Protein AF-A0A7I9VXD9-F1 (afdb_monomer)

Secondary structure (DSSP, 8-state):
-EEETTGGG--HHHHHHHHHHH---SSS--S--EEE---HHHHHHHTSGGGHHHHTT---------

Radius of gyration: 12.07 Å; Cα contacts (8 Å, |Δi|>4): 58; chains: 1; bounding box: 30×28×25 Å

Organism: Mycolicibacterium agri (NCBI:txid36811)

pLDDT: mean 86.41, std 13.27, range [46.59, 97.12]

Nearest PDB structures (foldseek):
  7cnq-assembly4_D  TM=4.275E-01  e=1.685E+00  Agrobacterium tumefaciens
  6aek-assembly1_A  TM=3.512E-01  e=7.161E+00  Mus musculus

Sequence (66 aa):
MLVVDEAHLLDNQQLEAIRLLTNHDMDSGSPFAVILIGQPSLRHRLRLGVLAALDQRIAVATRLPE

InterPro domains:
  IPR049945 ORC1/DEAH AAA+ ATPase domain [PF13401] (1-46)
  IPR052026 ExeA/AAA ATPase DNA-binding & secretion [PTHR35894] (2-65)

Foldseek 3Di:
DAEDAQLLPDDLVRLVVVLVLQPDDDDDHRPDDYHYHHDPSNVVVCPPPSNVSVVVVPPDDDDDDD

Solvent-accessible surface area (backbone atoms only — not comparable to full-atom values): 4253 Å² total; per-residue (Å²): 107,48,75,37,73,56,45,50,74,54,53,72,68,59,52,49,51,52,38,58,76,56,64,56,87,74,101,54,75,57,91,49,57,77,45,82,37,61,54,77,65,35,64,58,54,39,70,35,79,94,32,42,79,45,47,75,65,59,87,76,88,84,79,82,83,133

Structure (mmCIF, N/CA/C/O backbone):
data_AF-A0A7I9VXD9-F1
#
_entry.id   AF-A0A7I9VXD9-F1
#
loop_
_atom_site.group_PDB
_atom_site.id
_atom_site.type_symbol
_atom_site.label_atom_id
_atom_site.label_alt_id
_atom_site.label_comp_id
_atom_site.label_asym_id
_atom_site.label_entity_id
_atom_site.label_seq_id
_atom_site.pdbx_PDB_ins_code
_atom_site.Cartn_x
_atom_site.Cartn_y
_atom_site.Cartn_z
_atom_site.occupancy
_atom_site.B_iso_or_equiv
_atom_site.auth_seq_id
_atom_site.auth_comp_id
_atom_site.auth_asym_id
_atom_site.auth_atom_id
_atom_site.pdbx_PDB_model_num
ATOM 1 N N . MET A 1 1 ? 2.499 6.182 -13.406 1.00 84.12 1 MET A N 1
ATOM 2 C CA . MET A 1 1 ? 2.041 6.497 -12.035 1.00 84.12 1 MET A CA 1
ATOM 3 C C . MET A 1 1 ? 0.694 5.832 -11.836 1.00 84.12 1 MET A C 1
ATOM 5 O O . MET A 1 1 ? -0.152 5.988 -12.706 1.00 84.12 1 MET A O 1
ATOM 9 N N . LEU A 1 2 ? 0.519 5.077 -10.754 1.00 87.50 2 LEU A N 1
ATOM 10 C CA . LEU A 1 2 ? -0.741 4.440 -10.372 1.00 87.50 2 LEU A CA 1
ATOM 11 C C . LEU A 1 2 ? -1.254 5.113 -9.099 1.00 87.50 2 LEU A C 1
ATOM 13 O O . LEU A 1 2 ? -0.529 5.191 -8.109 1.00 87.50 2 LEU A O 1
ATOM 17 N N . VAL A 1 3 ? -2.492 5.592 -9.126 1.00 94.00 3 VAL A N 1
ATOM 18 C CA . VAL A 1 3 ? -3.170 6.132 -7.946 1.00 94.00 3 VAL A CA 1
ATOM 19 C C . VAL A 1 3 ? -4.343 5.219 -7.644 1.00 94.00 3 VAL A C 1
ATOM 21 O O . VAL A 1 3 ? -5.172 4.973 -8.517 1.00 94.00 3 VAL A O 1
ATOM 24 N N . VAL A 1 4 ? -4.379 4.695 -6.425 1.00 95.00 4 VAL A N 1
ATOM 25 C CA . VAL A 1 4 ? -5.480 3.874 -5.933 1.00 95.00 4 VAL A CA 1
ATOM 26 C C . VAL A 1 4 ? -6.231 4.698 -4.908 1.00 95.00 4 VAL A C 1
ATOM 28 O O . VAL A 1 4 ? -5.745 4.898 -3.792 1.00 95.00 4 VAL A O 1
ATOM 31 N N . ASP A 1 5 ? -7.396 5.183 -5.314 1.00 95.69 5 ASP A N 1
ATOM 32 C CA . ASP A 1 5 ? -8.346 5.781 -4.390 1.00 95.69 5 ASP A CA 1
ATOM 33 C C . ASP A 1 5 ? -9.106 4.693 -3.628 1.00 95.69 5 ASP A C 1
ATOM 35 O O . ASP A 1 5 ? -9.227 3.556 -4.092 1.00 95.69 5 ASP A O 1
ATOM 39 N N . GLU A 1 6 ? -9.562 5.030 -2.430 1.00 96.81 6 GLU A N 1
ATOM 40 C CA . GLU A 1 6 ? -10.227 4.112 -1.508 1.00 96.81 6 GLU A CA 1
ATOM 41 C C . GLU A 1 6 ? -9.497 2.776 -1.310 1.00 96.81 6 GLU A C 1
ATOM 43 O O . GLU A 1 6 ? -10.102 1.722 -1.110 1.00 96.81 6 GLU A O 1
ATOM 48 N N . ALA A 1 7 ? -8.162 2.811 -1.269 1.00 96.88 7 ALA A N 1
ATOM 49 C CA . ALA A 1 7 ? -7.307 1.636 -1.110 1.00 96.88 7 ALA A CA 1
ATOM 50 C C . ALA A 1 7 ? -7.592 0.852 0.186 1.00 96.88 7 ALA A C 1
ATOM 52 O O . ALA A 1 7 ? -7.221 -0.315 0.309 1.00 96.88 7 ALA A O 1
ATOM 53 N N . HIS A 1 8 ? -8.292 1.463 1.147 1.00 95.94 8 HIS A N 1
ATOM 54 C CA . HIS A 1 8 ? -8.813 0.806 2.341 1.00 95.94 8 HIS A CA 1
ATOM 55 C C . HIS A 1 8 ? -9.848 -0.304 2.035 1.00 95.94 8 HIS A C 1
ATOM 57 O O . HIS A 1 8 ? -10.014 -1.212 2.848 1.00 95.94 8 HIS A O 1
ATOM 63 N N . LEU A 1 9 ? -10.465 -0.311 0.850 1.00 97.12 9 LEU A N 1
ATOM 64 C CA . LEU A 1 9 ? -11.389 -1.357 0.395 1.00 97.12 9 LEU A CA 1
ATOM 65 C C . LEU A 1 9 ? -10.688 -2.589 -0.192 1.00 97.12 9 LEU A C 1
ATOM 67 O O . LEU A 1 9 ? -11.302 -3.650 -0.262 1.00 97.12 9 LEU A O 1
ATOM 71 N N . LEU A 1 10 ? -9.414 -2.472 -0.585 1.00 95.94 10 LEU A N 1
ATOM 72 C CA . LEU A 1 10 ? -8.664 -3.592 -1.158 1.00 95.94 10 LEU A CA 1
ATOM 73 C C . LEU A 1 10 ? -8.439 -4.705 -0.137 1.00 95.94 10 LEU A C 1
ATOM 75 O O . LEU A 1 10 ? -8.102 -4.426 1.005 1.00 95.94 10 LEU A O 1
ATOM 79 N N . ASP A 1 11 ? -8.538 -5.965 -0.533 1.00 94.94 11 ASP A N 1
ATOM 80 C CA . ASP A 1 11 ? -8.125 -7.070 0.328 1.00 94.94 11 ASP A CA 1
ATOM 81 C C . ASP A 1 11 ? -6.589 -7.248 0.357 1.00 94.94 11 ASP A C 1
ATOM 83 O O . ASP A 1 11 ? -5.822 -6.548 -0.316 1.00 94.94 11 ASP A O 1
ATOM 87 N N . ASN A 1 12 ? -6.113 -8.193 1.173 1.00 93.25 12 ASN A N 1
ATOM 88 C CA . ASN A 1 12 ? -4.679 -8.458 1.310 1.00 93.25 12 ASN A CA 1
ATOM 89 C C . ASN A 1 12 ? -4.046 -8.964 0.004 1.00 93.25 12 ASN A C 1
ATOM 91 O O . ASN A 1 12 ? -2.897 -8.634 -0.275 1.00 93.25 12 ASN A O 1
ATOM 95 N N . GLN A 1 13 ? -4.772 -9.747 -0.798 1.00 93.25 13 GLN A N 1
ATOM 96 C CA . GLN A 1 13 ? -4.260 -10.297 -2.053 1.00 93.25 13 GLN A CA 1
ATOM 97 C C . GLN A 1 13 ? -4.111 -9.194 -3.109 1.00 93.25 13 GLN A C 1
ATOM 99 O O . GLN A 1 13 ? -3.124 -9.156 -3.843 1.00 93.25 13 GLN A O 1
ATOM 104 N N . GLN A 1 14 ? -5.061 -8.262 -3.158 1.00 94.69 14 GLN A N 1
ATOM 105 C CA . GLN A 1 14 ? -5.013 -7.093 -4.027 1.00 94.69 14 GLN A CA 1
ATOM 106 C C . GLN A 1 14 ? -3.873 -6.146 -3.637 1.00 94.69 14 GLN A C 1
ATOM 108 O O . GLN A 1 14 ? -3.152 -5.667 -4.510 1.00 94.69 14 GLN A O 1
ATOM 113 N N . LEU A 1 15 ? -3.659 -5.908 -2.339 1.00 93.94 15 LEU A N 1
ATOM 114 C CA . LEU A 1 15 ? -2.517 -5.121 -1.861 1.00 93.94 15 LEU A CA 1
ATOM 115 C C . LEU A 1 15 ? -1.181 -5.799 -2.197 1.00 93.94 15 LEU A C 1
ATOM 117 O O . LEU A 1 15 ? -0.244 -5.142 -2.645 1.00 93.94 15 LEU A O 1
ATOM 121 N N . GLU A 1 16 ? -1.100 -7.119 -2.074 1.00 90.50 16 GLU A N 1
ATOM 122 C CA . GLU A 1 16 ? 0.096 -7.872 -2.450 1.00 90.50 16 GLU A CA 1
ATOM 123 C C . GLU A 1 16 ? 0.389 -7.796 -3.960 1.00 90.50 16 GLU A C 1
ATOM 125 O O . GLU A 1 16 ? 1.547 -7.688 -4.369 1.00 90.50 16 GLU A O 1
ATOM 130 N N . ALA A 1 17 ? -0.641 -7.745 -4.810 1.00 90.00 17 ALA A N 1
ATOM 131 C CA . ALA A 1 17 ? -0.455 -7.511 -6.242 1.00 90.00 17 ALA A CA 1
ATOM 132 C C . ALA A 1 17 ? 0.211 -6.150 -6.522 1.00 90.00 17 ALA A C 1
ATOM 134 O O . ALA A 1 17 ? 1.062 -6.053 -7.408 1.00 90.00 17 ALA A O 1
ATOM 135 N N . ILE A 1 18 ? -0.091 -5.116 -5.728 1.00 89.75 18 ILE A N 1
ATOM 136 C CA . ILE A 1 18 ? 0.585 -3.811 -5.819 1.00 89.75 18 ILE A CA 1
ATOM 137 C C . ILE A 1 18 ? 2.072 -3.950 -5.492 1.00 89.75 18 ILE A C 1
ATOM 139 O O . ILE A 1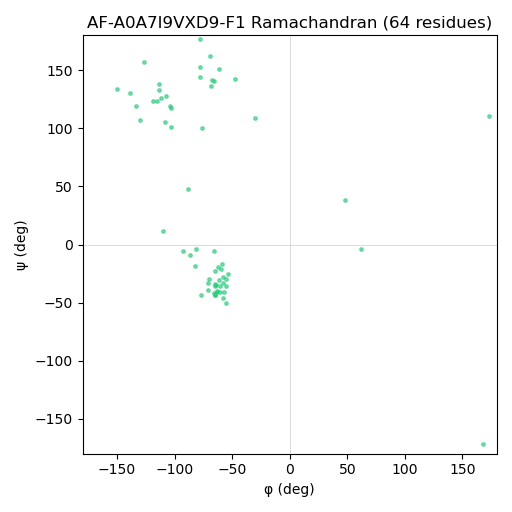 18 ? 2.910 -3.383 -6.197 1.00 89.75 18 ILE A O 1
ATOM 143 N N . ARG A 1 19 ? 2.423 -4.749 -4.475 1.00 86.69 19 ARG A N 1
ATOM 144 C CA . ARG A 1 19 ? 3.826 -5.039 -4.162 1.00 86.69 19 ARG A CA 1
ATOM 145 C C . ARG A 1 19 ? 4.534 -5.597 -5.390 1.00 86.69 19 ARG A C 1
ATOM 147 O O . ARG A 1 19 ? 5.573 -5.062 -5.764 1.00 86.69 19 ARG A O 1
ATOM 154 N N . LEU A 1 20 ? 3.950 -6.607 -6.038 1.00 85.12 20 LEU A N 1
ATOM 155 C CA . LEU A 1 20 ? 4.506 -7.248 -7.234 1.00 85.12 20 LEU A CA 1
ATOM 156 C C . LEU A 1 20 ? 4.676 -6.274 -8.407 1.00 85.12 20 LEU A C 1
ATOM 158 O O . LEU A 1 20 ? 5.720 -6.298 -9.053 1.00 85.12 20 LEU A O 1
ATOM 162 N N . LEU A 1 21 ? 3.712 -5.376 -8.638 1.00 81.25 21 LEU A N 1
ATOM 163 C CA . LEU A 1 21 ? 3.800 -4.342 -9.681 1.00 81.25 21 LEU A CA 1
ATOM 164 C C . LEU A 1 21 ? 4.964 -3.371 -9.466 1.00 81.25 21 LEU A C 1
ATOM 166 O O . LEU A 1 21 ? 5.523 -2.852 -10.428 1.00 81.25 21 LEU A O 1
ATOM 170 N N . THR A 1 22 ? 5.334 -3.125 -8.209 1.00 73.56 22 THR A N 1
ATOM 171 C CA . THR A 1 22 ? 6.489 -2.281 -7.879 1.00 73.56 22 THR A CA 1
ATOM 172 C C . THR A 1 22 ? 7.807 -3.055 -7.845 1.00 73.56 22 THR A C 1
ATOM 174 O O . THR A 1 22 ? 8.853 -2.427 -7.727 1.00 73.56 22 THR A O 1
ATOM 177 N N . ASN A 1 23 ? 7.787 -4.392 -7.929 1.00 69.44 23 ASN A N 1
ATOM 178 C CA . ASN A 1 23 ? 8.913 -5.288 -7.634 1.00 69.44 23 ASN A CA 1
ATOM 179 C C . ASN A 1 23 ? 9.832 -5.557 -8.844 1.00 69.44 23 ASN A C 1
ATOM 181 O O . ASN A 1 23 ? 10.158 -6.709 -9.133 1.00 69.44 23 ASN A O 1
ATOM 185 N N . HIS A 1 24 ? 10.236 -4.505 -9.559 1.00 60.59 24 HIS A N 1
ATOM 186 C CA . HIS A 1 24 ? 11.191 -4.607 -10.665 1.00 60.59 24 HIS A CA 1
ATOM 187 C C . HIS A 1 24 ? 12.575 -4.123 -10.215 1.00 60.59 24 HIS A C 1
ATOM 189 O O . HIS A 1 24 ? 12.816 -2.922 -10.141 1.00 60.59 24 HIS A O 1
ATOM 195 N N . ASP A 1 25 ? 13.467 -5.067 -9.913 1.00 56.34 25 ASP A N 1
ATOM 196 C CA . ASP A 1 25 ? 14.906 -4.818 -9.860 1.00 56.34 25 ASP A CA 1
ATOM 197 C C . ASP A 1 25 ? 15.522 -5.398 -11.132 1.00 56.34 25 ASP A C 1
ATOM 199 O O . ASP A 1 25 ? 15.388 -6.593 -11.381 1.00 56.34 25 ASP A O 1
ATOM 203 N N . MET A 1 26 ? 16.113 -4.531 -11.956 1.00 47.38 26 MET A N 1
ATOM 204 C CA . MET A 1 26 ? 17.447 -4.637 -12.571 1.00 47.38 26 MET A CA 1
ATOM 205 C C . MET A 1 26 ? 17.590 -3.472 -13.579 1.00 47.38 26 MET A C 1
ATOM 207 O O . MET A 1 26 ? 16.893 -3.402 -14.589 1.00 47.38 26 MET A O 1
ATOM 211 N N . ASP A 1 27 ? 18.455 -2.510 -13.246 1.00 46.59 27 ASP A N 1
ATOM 212 C CA . ASP A 1 27 ? 18.996 -1.416 -14.081 1.00 46.59 27 ASP A CA 1
ATOM 213 C C . ASP A 1 27 ? 18.054 -0.359 -14.686 1.00 46.59 27 ASP A C 1
ATOM 215 O O . ASP A 1 27 ? 18.517 0.640 -15.237 1.00 46.59 27 ASP A O 1
ATOM 219 N N . SER A 1 28 ? 16.742 -0.484 -14.520 1.00 51.78 28 SER A N 1
ATOM 220 C CA . SER A 1 28 ? 15.778 0.545 -14.918 1.00 51.78 28 SER A CA 1
ATOM 221 C C . SER A 1 28 ? 14.845 0.819 -13.748 1.00 51.78 28 SER A C 1
ATOM 223 O O . SER A 1 28 ? 14.049 -0.031 -13.362 1.00 51.78 28 SER A O 1
ATOM 225 N N . GLY A 1 29 ? 15.022 1.980 -13.105 1.00 55.53 29 GLY A N 1
ATOM 226 C CA . GLY A 1 29 ? 14.277 2.358 -11.903 1.00 55.53 29 GLY A CA 1
ATOM 227 C C . GLY A 1 29 ? 12.777 2.114 -12.063 1.00 55.53 29 GLY A C 1
ATOM 228 O O . GLY A 1 29 ? 12.249 2.321 -13.155 1.00 55.53 29 GLY A O 1
ATOM 229 N N . SER A 1 30 ? 12.128 1.659 -10.980 1.00 57.25 30 SER A N 1
ATOM 230 C CA . SER A 1 30 ? 10.697 1.320 -10.920 1.00 57.25 30 SER A CA 1
ATOM 231 C C . SER A 1 30 ? 9.887 2.189 -11.890 1.00 57.25 30 SER A C 1
ATOM 233 O O . SER A 1 30 ? 9.746 3.390 -11.638 1.00 57.25 30 SER A O 1
ATOM 235 N N . PRO A 1 31 ? 9.364 1.633 -12.998 1.00 65.00 31 PRO A N 1
ATOM 236 C CA . PRO A 1 31 ? 8.823 2.440 -14.093 1.00 65.00 31 PRO A CA 1
ATOM 237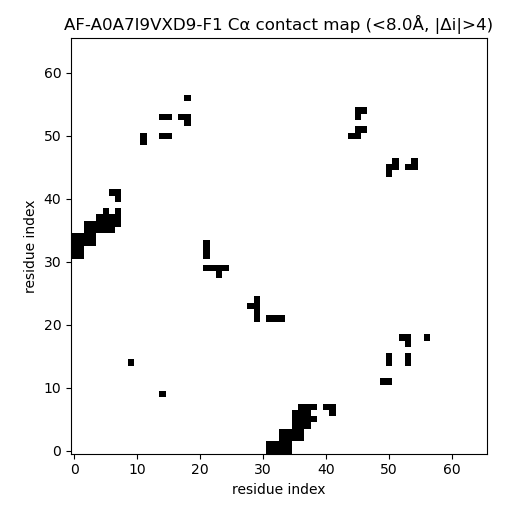 C C . PRO A 1 31 ? 7.565 3.236 -13.704 1.00 65.00 31 PRO A C 1
ATOM 239 O O . PRO A 1 31 ? 7.062 4.051 -14.482 1.00 65.00 31 PRO A O 1
ATOM 242 N N . 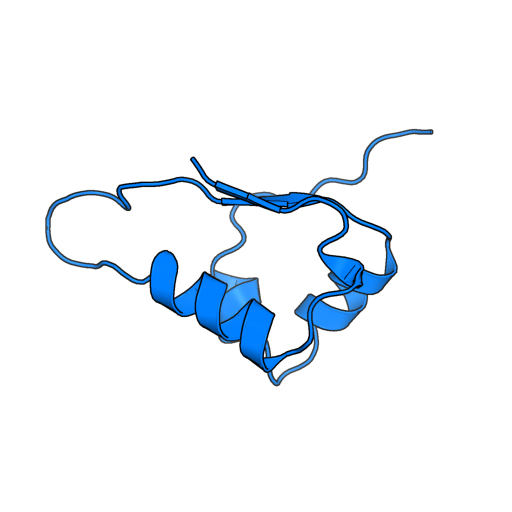PHE A 1 32 ? 7.039 3.042 -12.488 1.00 71.69 32 PHE A N 1
ATOM 243 C CA . PHE A 1 32 ? 5.857 3.735 -12.000 1.00 71.69 32 PHE A CA 1
ATOM 244 C C . PHE A 1 32 ? 5.892 3.917 -10.473 1.00 71.69 32 PHE A C 1
ATOM 246 O O . PHE 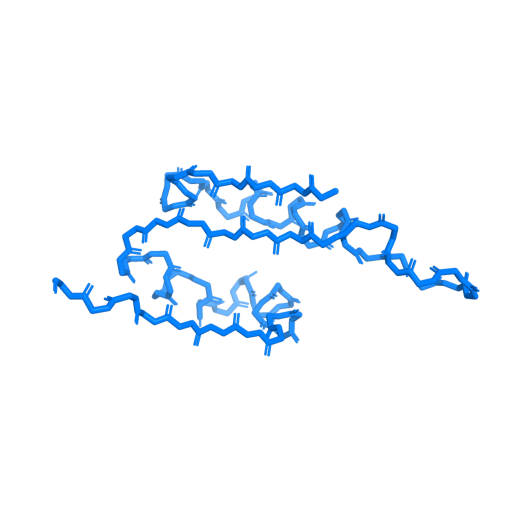A 1 32 ? 6.151 2.978 -9.724 1.00 71.69 32 PHE A O 1
ATOM 253 N N . ALA A 1 33 ? 5.578 5.131 -10.009 1.00 83.69 33 ALA A N 1
ATOM 254 C CA . ALA A 1 33 ? 5.234 5.407 -8.614 1.00 83.69 33 ALA A CA 1
ATOM 255 C C . ALA A 1 33 ? 3.786 4.975 -8.315 1.00 83.69 33 ALA A C 1
ATOM 257 O O . ALA A 1 33 ? 2.912 5.135 -9.178 1.00 83.69 33 ALA A O 1
ATOM 258 N N . VAL A 1 34 ? 3.542 4.474 -7.100 1.00 91.12 34 VAL A N 1
ATOM 259 C CA . VAL A 1 34 ? 2.212 4.113 -6.586 1.00 91.12 34 VAL A CA 1
ATOM 260 C C . VAL A 1 34 ? 1.829 5.048 -5.441 1.00 91.12 34 VAL A C 1
ATOM 262 O O . VAL A 1 34 ? 2.622 5.255 -4.526 1.00 91.12 34 VAL A O 1
ATOM 265 N N . ILE A 1 35 ? 0.605 5.575 -5.475 1.00 94.06 35 ILE A N 1
ATOM 266 C CA . ILE A 1 35 ? 0.002 6.343 -4.380 1.00 94.06 35 ILE A CA 1
ATOM 267 C C . ILE A 1 35 ? -1.245 5.596 -3.908 1.00 94.06 35 ILE A C 1
ATOM 269 O O . ILE A 1 35 ? -2.146 5.332 -4.703 1.00 94.06 35 ILE A O 1
ATOM 273 N N . LEU A 1 36 ? -1.291 5.266 -2.616 1.00 95.31 36 LEU A N 1
ATOM 274 C CA . LEU A 1 36 ? -2.455 4.663 -1.968 1.00 95.31 36 LEU A CA 1
ATOM 275 C C . LEU A 1 36 ? -3.168 5.730 -1.136 1.00 95.31 3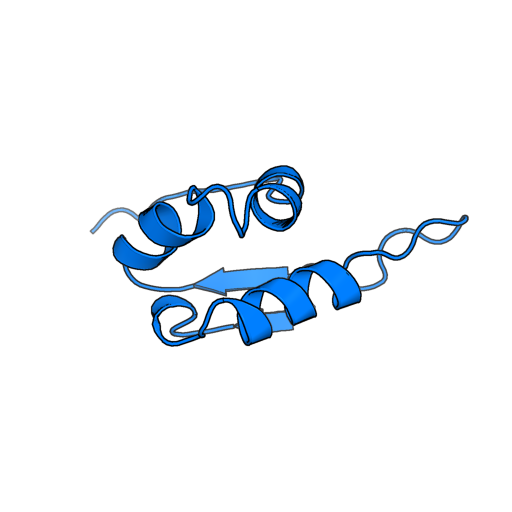6 LEU A C 1
ATOM 277 O O . LEU A 1 36 ? -2.576 6.281 -0.207 1.00 95.31 36 LEU A O 1
ATOM 281 N N . ILE A 1 37 ? -4.425 6.008 -1.468 1.00 96.56 37 ILE A N 1
ATOM 282 C CA . ILE A 1 37 ? -5.274 6.986 -0.784 1.00 96.56 37 ILE A CA 1
ATOM 283 C C . ILE A 1 37 ? -6.415 6.230 -0.107 1.00 96.56 37 ILE A C 1
ATOM 285 O O . ILE A 1 37 ? -6.960 5.277 -0.659 1.00 96.56 37 ILE A O 1
ATOM 289 N N . GLY A 1 38 ? -6.754 6.605 1.123 1.00 95.62 38 GLY A N 1
ATOM 290 C CA . GLY A 1 38 ? -7.877 6.004 1.828 1.00 95.62 38 GLY A CA 1
ATOM 291 C C . GLY A 1 38 ? -7.921 6.362 3.306 1.00 95.62 38 GLY A C 1
ATOM 292 O O . GLY A 1 38 ? -7.154 7.185 3.807 1.00 95.62 38 GLY A O 1
ATOM 293 N N . GLN A 1 39 ? -8.831 5.699 4.013 1.00 95.38 39 GLN A N 1
ATOM 294 C CA . GLN A 1 39 ? -9.085 5.925 5.431 1.00 95.38 39 GLN A CA 1
ATOM 295 C C . GLN A 1 39 ? -7.926 5.466 6.340 1.00 95.38 39 GLN A C 1
ATOM 297 O O . GLN A 1 39 ? -7.121 4.614 5.951 1.00 95.38 39 GLN A O 1
ATOM 302 N N . PRO A 1 40 ? -7.868 5.936 7.605 1.00 94.00 40 PRO A N 1
ATOM 303 C CA . PRO A 1 40 ? -6.845 5.521 8.573 1.00 94.00 40 PRO A CA 1
ATOM 304 C C . PRO A 1 40 ? -6.718 3.999 8.777 1.00 94.00 40 PRO A C 1
ATOM 306 O O . PRO A 1 40 ? -5.640 3.515 9.132 1.00 94.00 40 PRO A O 1
ATOM 309 N N . SER A 1 41 ? -7.792 3.243 8.523 1.00 94.25 41 SER A N 1
ATOM 310 C CA . SER A 1 41 ? -7.828 1.774 8.554 1.00 94.25 41 SER A CA 1
ATOM 311 C C . SER A 1 41 ? -6.828 1.128 7.588 1.00 94.25 41 SER A C 1
ATOM 313 O O . SER A 1 41 ? -6.230 0.106 7.926 1.00 94.25 41 SER A O 1
ATOM 315 N N . LEU A 1 42 ? -6.558 1.755 6.438 1.00 95.38 42 LEU A N 1
ATOM 316 C CA . LEU A 1 42 ? -5.569 1.285 5.467 1.00 95.38 42 LEU A CA 1
ATOM 317 C C . LEU A 1 42 ? -4.176 1.174 6.091 1.00 95.38 42 LEU A C 1
ATOM 319 O O . LEU A 1 42 ? -3.511 0.150 5.957 1.00 95.38 42 LEU A O 1
ATOM 323 N N . ARG A 1 43 ? -3.752 2.203 6.833 1.00 92.50 43 ARG A N 1
ATOM 324 C CA . ARG A 1 43 ? -2.445 2.217 7.505 1.00 92.50 43 ARG A CA 1
ATOM 325 C C . ARG A 1 43 ? -2.346 1.144 8.583 1.00 92.50 4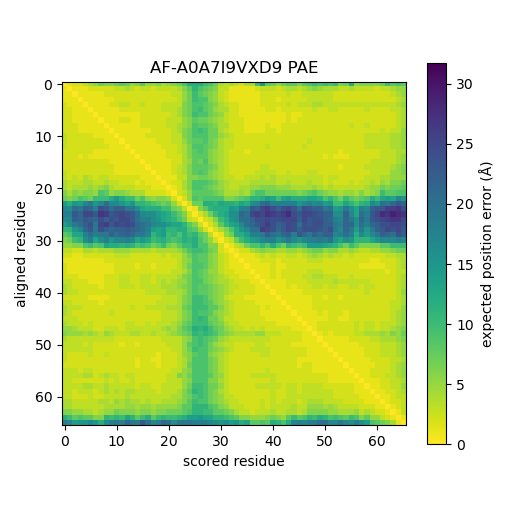3 ARG A C 1
ATOM 327 O O . ARG A 1 43 ? -1.272 0.589 8.791 1.00 92.50 43 ARG A O 1
ATOM 334 N N . HIS A 1 44 ? -3.443 0.869 9.288 1.00 92.38 44 HIS A N 1
ATOM 335 C CA . HIS A 1 44 ? -3.468 -0.223 10.257 1.00 92.38 44 HIS A CA 1
ATOM 336 C C . HIS A 1 44 ? -3.301 -1.577 9.559 1.00 92.38 44 HIS A C 1
ATOM 338 O O . HIS A 1 44 ? -2.488 -2.386 9.998 1.00 92.38 44 HIS A O 1
ATOM 344 N N . ARG A 1 45 ? -3.996 -1.786 8.434 1.00 93.00 45 ARG A N 1
ATOM 345 C CA . ARG A 1 45 ? -3.902 -3.023 7.657 1.00 93.00 45 ARG A CA 1
ATOM 346 C C . ARG A 1 45 ? -2.513 -3.239 7.053 1.00 93.00 45 ARG A C 1
ATOM 348 O O . ARG A 1 45 ? -1.992 -4.339 7.165 1.00 93.00 45 ARG A O 1
ATOM 355 N N . LEU A 1 46 ? -1.888 -2.205 6.484 1.00 93.62 46 LEU A N 1
ATOM 356 C CA . LEU A 1 46 ? -0.533 -2.289 5.909 1.00 93.62 46 LEU A CA 1
ATOM 357 C C . LEU A 1 46 ? 0.523 -2.750 6.928 1.00 93.62 46 LEU A C 1
ATOM 359 O O . LEU A 1 46 ? 1.476 -3.421 6.559 1.00 93.62 46 LEU A O 1
ATOM 363 N N . ARG A 1 47 ? 0.309 -2.471 8.218 1.00 92.56 47 ARG A N 1
ATOM 364 C CA . ARG A 1 47 ? 1.193 -2.893 9.317 1.00 92.56 47 ARG A CA 1
ATOM 365 C C . ARG A 1 47 ? 0.970 -4.329 9.792 1.00 92.56 47 ARG A C 1
ATOM 367 O O . ARG A 1 47 ? 1.673 -4.781 10.696 1.00 92.56 47 ARG A O 1
ATOM 374 N N . LEU A 1 48 ? -0.018 -5.042 9.251 1.00 92.69 48 LEU A N 1
ATOM 375 C CA . LEU A 1 48 ? -0.203 -6.458 9.552 1.00 92.69 48 LEU A CA 1
ATOM 376 C C . LEU A 1 48 ? 0.960 -7.257 8.962 1.00 92.69 48 LEU A C 1
ATOM 378 O O . LEU A 1 48 ? 1.393 -6.995 7.844 1.00 92.69 48 LEU A O 1
ATOM 382 N N . GLY A 1 49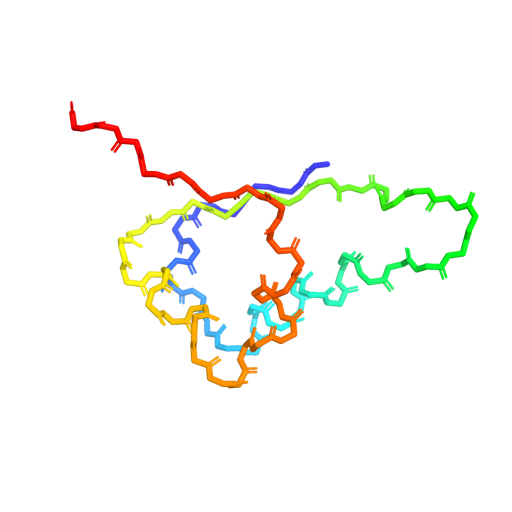 ? 1.424 -8.283 9.681 1.00 92.50 49 GLY A N 1
ATOM 383 C CA . GLY A 1 49 ? 2.588 -9.076 9.262 1.00 92.50 49 GLY A CA 1
ATOM 384 C C . GLY A 1 49 ? 2.466 -9.680 7.856 1.00 92.50 49 GLY A C 1
ATOM 385 O O . GLY A 1 49 ? 3.463 -9.789 7.152 1.00 92.50 49 GLY A O 1
ATOM 386 N N . VAL A 1 50 ? 1.242 -9.988 7.409 1.00 93.44 50 VAL A N 1
ATOM 387 C CA . VAL A 1 50 ? 0.9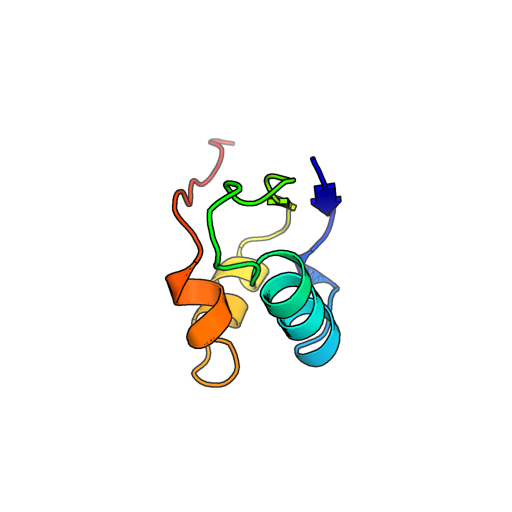63 -10.497 6.054 1.00 93.44 50 VAL A CA 1
ATOM 388 C C . VAL A 1 50 ? 1.289 -9.492 4.939 1.00 93.44 50 VAL A C 1
ATOM 390 O O . VAL A 1 50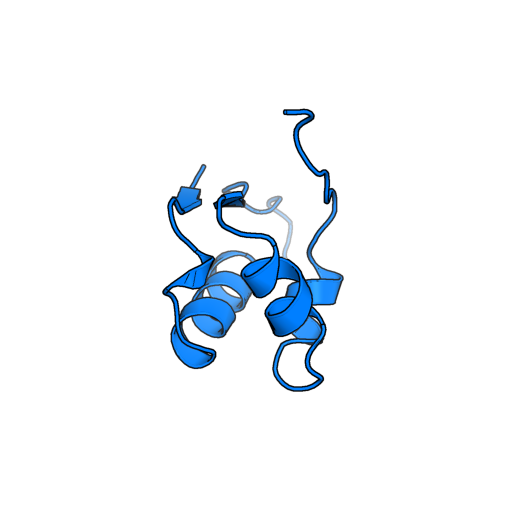 ? 1.544 -9.906 3.816 1.00 93.44 50 VAL A O 1
ATOM 393 N N . LEU A 1 51 ? 1.334 -8.190 5.242 1.00 94.38 51 LEU A N 1
ATOM 394 C CA . LEU A 1 51 ? 1.668 -7.113 4.301 1.00 94.38 51 LEU A CA 1
ATOM 395 C C . LEU A 1 51 ? 3.034 -6.468 4.584 1.00 94.38 51 LEU A C 1
ATOM 397 O O . LEU A 1 51 ? 3.364 -5.453 3.973 1.00 94.38 51 LEU A O 1
ATOM 401 N N . ALA A 1 52 ? 3.864 -7.057 5.453 1.00 93.19 52 ALA A N 1
ATOM 402 C CA . ALA A 1 52 ? 5.155 -6.481 5.841 1.00 93.19 52 ALA A CA 1
ATOM 403 C C . ALA A 1 52 ? 6.067 -6.175 4.637 1.00 93.19 52 ALA A C 1
ATOM 405 O O . ALA A 1 52 ? 6.761 -5.161 4.623 1.00 93.19 52 ALA A O 1
ATOM 406 N N . ALA A 1 53 ? 6.036 -7.014 3.599 1.00 91.50 53 ALA A N 1
ATOM 407 C CA . ALA A 1 53 ? 6.833 -6.812 2.391 1.00 91.50 53 ALA A CA 1
ATOM 408 C C . ALA A 1 53 ? 6.351 -5.621 1.538 1.00 91.50 53 ALA A C 1
ATOM 410 O O . ALA A 1 53 ? 7.153 -5.003 0.841 1.00 91.50 53 ALA A O 1
ATOM 411 N N . LEU A 1 54 ? 5.056 -5.293 1.574 1.00 91.75 54 LEU A N 1
ATOM 412 C CA . LEU A 1 54 ? 4.520 -4.084 0.948 1.00 91.75 54 LEU A CA 1
ATOM 413 C C . LEU A 1 54 ? 4.831 -2.847 1.800 1.00 91.75 54 LEU A C 1
ATOM 415 O O . LEU A 1 54 ? 5.267 -1.839 1.252 1.00 91.75 54 LEU A O 1
ATOM 419 N N . ASP A 1 55 ? 4.660 -2.936 3.124 1.00 93.06 55 ASP A N 1
ATOM 420 C CA . ASP A 1 55 ? 4.939 -1.846 4.075 1.00 93.06 55 ASP A CA 1
ATOM 421 C C . ASP A 1 55 ? 6.393 -1.359 3.976 1.00 93.06 55 ASP A C 1
ATOM 423 O O . ASP A 1 55 ? 6.648 -0.160 3.908 1.00 93.06 55 ASP A O 1
ATOM 427 N N . GLN A 1 56 ? 7.345 -2.287 3.831 1.00 90.75 56 GLN A N 1
ATOM 428 C CA . GLN A 1 56 ? 8.767 -1.978 3.625 1.00 90.75 56 GLN A CA 1
ATOM 429 C C . GLN A 1 56 ? 9.060 -1.151 2.363 1.00 90.75 56 GLN A C 1
ATOM 431 O O . GLN A 1 56 ? 10.112 -0.520 2.283 1.00 90.75 56 GLN A O 1
ATOM 436 N N . ARG A 1 57 ? 8.161 -1.140 1.372 1.00 88.31 57 ARG A N 1
ATOM 437 C CA . ARG A 1 57 ? 8.327 -0.380 0.120 1.00 88.31 57 ARG A CA 1
ATOM 438 C C . ARG A 1 57 ? 7.707 1.017 0.187 1.00 88.31 57 ARG A C 1
ATOM 440 O O . ARG A 1 57 ? 7.860 1.797 -0.752 1.00 88.31 57 ARG A O 1
ATOM 447 N N . ILE A 1 58 ? 7.005 1.355 1.269 1.00 90.94 58 ILE A N 1
ATOM 448 C CA . ILE A 1 58 ? 6.382 2.668 1.440 1.00 90.94 58 ILE A CA 1
ATOM 449 C C . ILE A 1 58 ? 7.463 3.687 1.808 1.00 90.94 58 ILE A C 1
ATOM 451 O O . ILE A 1 58 ? 7.872 3.803 2.959 1.00 90.94 58 ILE A O 1
ATOM 455 N N . ALA A 1 59 ? 7.907 4.459 0.817 1.00 91.19 59 ALA A N 1
ATOM 456 C CA . ALA A 1 59 ? 8.912 5.502 1.022 1.00 91.19 59 ALA A CA 1
ATOM 457 C C . ALA A 1 59 ? 8.373 6.712 1.808 1.00 91.19 59 ALA A C 1
ATOM 459 O O . ALA A 1 59 ? 9.108 7.351 2.557 1.00 91.19 59 ALA A O 1
ATOM 460 N N . VAL A 1 60 ? 7.089 7.043 1.632 1.00 92.44 60 VAL A N 1
ATOM 461 C CA . VAL A 1 60 ? 6.440 8.195 2.267 1.00 92.44 60 VAL A CA 1
ATOM 462 C C . VAL A 1 60 ? 5.046 7.796 2.729 1.00 92.44 60 VAL A C 1
ATOM 464 O O . VAL A 1 60 ? 4.255 7.260 1.958 1.00 92.44 60 VAL A O 1
ATOM 467 N N . ALA A 1 61 ? 4.728 8.111 3.983 1.00 92.62 61 ALA A N 1
ATOM 468 C CA . ALA A 1 61 ? 3.389 7.982 4.537 1.00 92.62 61 ALA A CA 1
ATOM 469 C C . ALA A 1 61 ? 3.045 9.257 5.305 1.00 92.62 61 ALA A C 1
ATOM 471 O O . ALA A 1 61 ? 3.704 9.594 6.289 1.00 92.62 61 ALA A O 1
ATOM 472 N N . THR A 1 62 ? 1.998 9.953 4.873 1.00 93.88 62 THR A N 1
ATOM 473 C CA . THR A 1 62 ? 1.496 11.156 5.538 1.00 93.88 62 THR A CA 1
ATOM 474 C C . THR A 1 62 ? 0.008 11.020 5.830 1.00 93.88 62 THR A C 1
ATOM 476 O O . THR A 1 62 ? -0.692 10.230 5.198 1.00 93.88 62 THR A O 1
ATOM 479 N N . ARG A 1 63 ? -0.471 11.779 6.811 1.00 92.31 63 ARG A N 1
ATOM 480 C CA . ARG A 1 63 ? -1.897 12.032 7.004 1.00 92.31 63 ARG A CA 1
ATOM 481 C C . ARG A 1 63 ? -2.148 13.468 6.591 1.00 92.31 63 ARG A C 1
ATOM 483 O O . ARG A 1 63 ? -1.436 14.359 7.048 1.00 92.31 63 ARG A O 1
ATOM 490 N N . LEU A 1 64 ? -3.125 13.669 5.716 1.00 88.44 64 LEU A N 1
ATOM 491 C CA . LEU A 1 64 ? -3.563 15.013 5.380 1.00 88.44 64 LEU A CA 1
ATOM 492 C C . LEU A 1 64 ? -4.255 15.617 6.613 1.00 88.44 64 LEU A C 1
ATOM 494 O O . LEU A 1 64 ? -4.983 14.887 7.295 1.00 88.44 64 LEU A O 1
ATOM 498 N N . PRO A 1 65 ? -3.973 16.888 6.942 1.00 83.44 65 PRO A N 1
ATOM 499 C CA . PRO A 1 65 ? -4.746 17.608 7.941 1.00 83.44 65 PRO A CA 1
ATOM 500 C C . PRO A 1 65 ? -6.203 17.719 7.479 1.00 83.44 65 PRO A C 1
ATOM 502 O O . PRO A 1 65 ? -6.478 17.699 6.277 1.00 83.44 65 PRO A O 1
ATOM 505 N N . GLU A 1 66 ? -7.103 17.778 8.454 1.00 69.19 66 GLU A N 1
ATOM 506 C CA . GLU A 1 66 ? -8.535 18.024 8.254 1.00 69.19 66 GLU A CA 1
ATOM 507 C C . GLU A 1 66 ? -8.833 19.423 7.700 1.00 69.19 66 GLU A C 1
ATOM 509 O O . GLU A 1 66 ? -8.061 20.365 8.004 1.00 69.19 66 GLU A O 1
#

Mean predicted aligned error: 5.16 Å